Protein AF-A0A7Y1F484-F1 (afdb_monomer)

Secondary structure (DSSP, 8-state):
------PPPP-SHHHHTTS-HHHHHHHHHHHHHHHHHHHHSTTGGGSTTHHHHHHHHHHHHHHHHHHHHHHHHSS-HHHHHHHHHHHHHTT----GGGS--

Nearest PDB structures (foldseek):
  8ceh-assembly1_T  TM=5.117E-01  e=2.283E+00  Saccharomyces cerevisiae
  4v6x-assembly1_Ch  TM=6.343E-01  e=5.156E+00  Homo sapiens
  8euy-assembly1_h  TM=7.247E-01  e=6.508E+00  Sch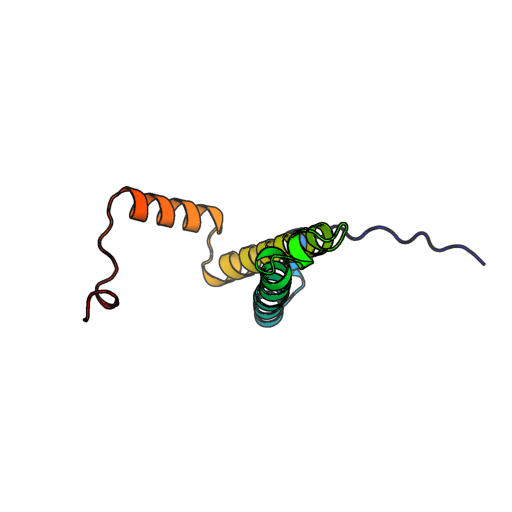izosaccharomyces pombe
  7b9f-assembly1_X  TM=5.006E-01  e=9.781E+00  Mycobacterium xenopi RIVM700367

pLDDT: mean 86.88, std 14.16, range [45.34, 98.5]

Solvent-accessible surface area (backbone atoms only — not comparable to full-atom values): 5842 Å² total; per-residue (Å²): 133,84,81,76,78,82,74,84,82,76,87,48,61,74,58,45,64,80,52,52,67,67,54,23,51,48,46,21,49,56,27,38,51,52,21,45,56,32,68,72,31,84,63,46,52,67,39,90,58,53,52,56,54,25,49,52,33,35,52,52,11,51,38,25,42,41,52,43,44,24,70,75,69,74,44,63,50,66,62,53,51,53,54,50,52,52,40,60,76,70,65,53,75,73,63,73,82,80,68,76,124

Structure (mmCIF, N/CA/C/O backbone):
data_AF-A0A7Y1F484-F1
#
_entry.id   AF-A0A7Y1F484-F1
#
loop_
_atom_site.group_PDB
_atom_site.id
_atom_site.type_symbol
_atom_site.label_atom_id
_atom_site.label_alt_id
_atom_site.label_comp_id
_atom_site.label_asym_id
_atom_site.label_entity_id
_atom_site.label_seq_id
_atom_site.pdbx_PDB_ins_code
_atom_site.Cartn_x
_atom_site.Cartn_y
_atom_site.Cartn_z
_atom_site.occupancy
_atom_site.B_iso_or_equiv
_atom_site.auth_seq_id
_atom_site.auth_comp_id
_atom_site.auth_asym_id
_atom_site.auth_atom_id
_atom_site.pdbx_PDB_model_num
ATOM 1 N N . MET A 1 1 ? -16.066 32.792 -21.396 1.00 47.41 1 MET A N 1
ATOM 2 C CA . MET A 1 1 ? -16.088 31.494 -20.689 1.00 47.41 1 MET A CA 1
ATOM 3 C C . MET A 1 1 ? -15.028 31.572 -19.604 1.00 47.41 1 MET A C 1
ATOM 5 O O . MET A 1 1 ? -13.860 31.709 -19.940 1.00 47.41 1 MET A O 1
ATOM 9 N N . SER A 1 2 ? -15.420 31.644 -18.332 1.00 53.00 2 SER A N 1
ATOM 10 C CA . SER A 1 2 ? -14.476 31.705 -17.210 1.00 53.00 2 SER A CA 1
ATOM 11 C C . SER A 1 2 ? -13.784 30.351 -17.073 1.00 53.00 2 SER A C 1
ATOM 13 O O . SER A 1 2 ? -14.455 29.354 -16.812 1.00 53.00 2 SER A O 1
ATOM 15 N N . GLN A 1 3 ? -12.469 30.306 -17.280 1.00 60.22 3 GLN A N 1
ATOM 16 C CA . GLN A 1 3 ? -11.662 29.125 -16.984 1.00 60.22 3 GLN A CA 1
ATOM 17 C C . GLN A 1 3 ? -11.758 28.856 -15.478 1.00 60.22 3 GLN A C 1
ATOM 19 O 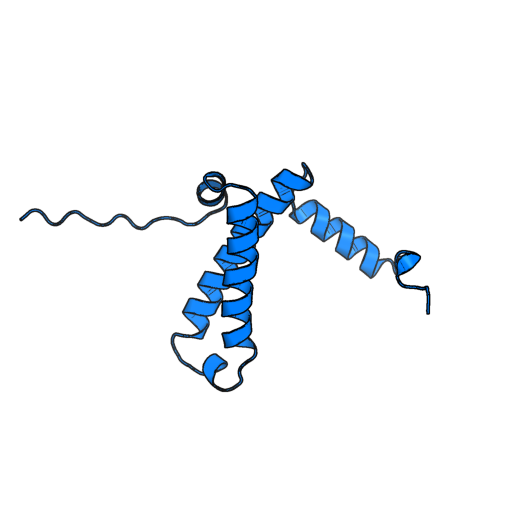O . GLN A 1 3 ? -11.249 29.633 -14.673 1.00 60.22 3 GLN A O 1
ATOM 24 N N . GLN A 1 4 ? -12.463 27.795 -15.088 1.00 67.81 4 GLN A N 1
ATOM 25 C CA . GLN A 1 4 ? -12.400 27.290 -13.720 1.00 67.81 4 GLN A CA 1
ATOM 26 C C . GLN A 1 4 ? -10.978 26.771 -13.498 1.00 67.81 4 GLN A C 1
ATOM 28 O O . GLN A 1 4 ? -10.540 25.861 -14.200 1.00 67.81 4 GLN A O 1
ATOM 33 N N . SER A 1 5 ? -10.235 27.370 -12.564 1.00 70.69 5 SER A N 1
ATOM 34 C CA . SER A 1 5 ? -8.930 26.838 -12.178 1.00 70.69 5 SER A CA 1
ATOM 35 C C . SER A 1 5 ? -9.149 25.477 -11.520 1.00 70.69 5 SER A C 1
ATOM 37 O O . SER A 1 5 ? -9.784 25.405 -10.465 1.00 70.69 5 SER A O 1
ATOM 39 N N . ILE A 1 6 ? -8.641 24.409 -12.129 1.00 79.75 6 ILE A N 1
ATOM 40 C CA . ILE A 1 6 ? -8.606 23.093 -11.492 1.00 79.75 6 ILE A CA 1
ATOM 41 C C . ILE A 1 6 ? -7.588 23.189 -10.356 1.00 79.75 6 ILE A C 1
ATOM 43 O O . ILE A 1 6 ? -6.398 23.377 -10.600 1.00 79.75 6 ILE A O 1
ATOM 47 N N . GLN A 1 7 ? -8.064 23.119 -9.116 1.00 81.06 7 GLN A N 1
ATOM 48 C CA . GLN A 1 7 ? -7.184 23.013 -7.958 1.00 81.06 7 GLN A CA 1
ATOM 49 C C . GLN A 1 7 ? -6.662 21.571 -7.876 1.00 81.06 7 GLN A C 1
ATOM 51 O O . GLN A 1 7 ? -7.468 20.640 -7.973 1.00 81.06 7 GLN A O 1
ATOM 56 N N . PRO A 1 8 ? -5.343 21.359 -7.729 1.00 83.25 8 PRO A N 1
ATOM 57 C CA . PRO A 1 8 ? -4.791 20.020 -7.596 1.00 83.25 8 PRO A CA 1
ATOM 58 C C . PRO A 1 8 ? -5.318 19.364 -6.317 1.00 83.25 8 PRO A C 1
ATOM 60 O O . PRO A 1 8 ? -5.379 19.991 -5.259 1.00 83.25 8 PRO A O 1
ATOM 63 N N . THR A 1 9 ? -5.704 18.093 -6.416 1.00 85.94 9 THR A N 1
ATOM 64 C CA . THR A 1 9 ? -6.109 17.306 -5.246 1.00 85.94 9 THR A CA 1
ATOM 65 C C . THR A 1 9 ? -4.863 16.737 -4.583 1.00 85.94 9 THR A C 1
ATOM 67 O O . THR A 1 9 ? -4.065 16.067 -5.234 1.00 85.94 9 THR A O 1
ATOM 70 N N . ILE A 1 10 ? -4.694 17.008 -3.290 1.00 91.94 10 ILE A N 1
ATOM 71 C CA . ILE A 1 10 ? -3.624 16.414 -2.489 1.00 91.94 10 ILE A CA 1
ATOM 72 C C . ILE A 1 10 ? -4.095 15.033 -2.037 1.00 91.94 10 ILE A C 1
ATOM 74 O O . ILE A 1 10 ? -5.150 14.910 -1.418 1.00 91.94 10 ILE A O 1
ATOM 78 N N . ILE A 1 11 ? -3.314 14.005 -2.363 1.00 91.56 11 ILE A N 1
ATOM 79 C CA . ILE A 1 11 ? -3.577 12.627 -1.952 1.00 91.56 11 ILE A CA 1
ATOM 80 C C . ILE A 1 11 ? -2.690 12.318 -0.746 1.00 91.56 11 ILE A C 1
ATOM 82 O O . ILE A 1 11 ? -1.484 12.116 -0.881 1.00 91.56 11 ILE A O 1
ATOM 86 N N . ASP A 1 12 ? -3.295 12.309 0.437 1.00 94.56 12 ASP A N 1
ATOM 87 C CA . ASP A 1 12 ? -2.665 11.978 1.714 1.00 94.56 12 ASP A CA 1
ATOM 88 C C . ASP A 1 12 ? -3.545 11.012 2.532 1.00 94.56 12 ASP A C 1
ATOM 90 O O . ASP A 1 12 ? -4.563 10.507 2.054 1.00 94.56 12 ASP A O 1
ATOM 94 N N . GLU A 1 13 ? -3.160 10.720 3.777 1.00 94.00 13 GLU A N 1
ATOM 95 C CA . GLU A 1 13 ? -3.956 9.847 4.651 1.00 94.00 13 GLU A CA 1
ATOM 96 C C . GLU A 1 13 ? -5.346 10.428 4.961 1.00 94.00 13 GLU A C 1
ATOM 98 O O . GLU A 1 13 ? -6.298 9.663 5.084 1.00 94.00 13 GLU A O 1
ATOM 103 N N . ALA A 1 14 ? -5.492 11.754 5.058 1.00 95.56 14 ALA A N 1
ATOM 104 C CA . ALA A 1 14 ? -6.777 12.394 5.338 1.00 95.56 14 ALA A CA 1
ATOM 105 C C . ALA A 1 14 ? -7.727 12.290 4.138 1.00 95.56 14 ALA A C 1
ATOM 107 O O . ALA A 1 14 ? -8.915 12.024 4.314 1.00 95.56 14 ALA A O 1
ATOM 108 N N . TYR A 1 15 ? -7.200 12.418 2.918 1.00 96.12 15 TYR A N 1
ATOM 109 C CA . TYR A 1 15 ? -7.934 12.120 1.693 1.00 96.12 15 TYR A CA 1
ATOM 110 C C . TYR A 1 15 ? -8.421 10.667 1.681 1.00 96.12 15 TYR A C 1
ATOM 112 O O . TYR A 1 15 ? -9.561 10.406 1.302 1.00 96.12 15 TYR A O 1
ATOM 120 N N . MET A 1 16 ? -7.599 9.717 2.133 1.00 97.44 16 MET A N 1
ATOM 121 C CA . MET A 1 16 ? -7.985 8.302 2.157 1.00 97.44 16 MET A CA 1
ATOM 122 C C . MET A 1 16 ? -9.096 7.982 3.167 1.00 97.44 16 MET A C 1
ATOM 124 O O . MET A 1 16 ? -9.846 7.027 2.966 1.00 97.44 16 MET A O 1
ATOM 128 N N . GLU A 1 17 ? -9.269 8.783 4.221 1.00 97.00 17 GLU A N 1
ATOM 129 C CA . GLU A 1 17 ? -10.307 8.538 5.232 1.00 97.00 17 GLU A CA 1
ATOM 130 C C . GLU A 1 17 ? -11.742 8.615 4.682 1.00 97.00 17 GLU A C 1
ATOM 132 O O . GLU A 1 17 ? -12.661 8.064 5.288 1.00 97.00 17 GLU A O 1
ATOM 137 N N . GLN A 1 18 ? -11.960 9.236 3.519 1.00 97.19 18 GLN A N 1
ATOM 138 C CA . GLN A 1 18 ? -13.291 9.299 2.904 1.00 97.19 18 GLN A CA 1
ATOM 139 C C . GLN A 1 18 ? -13.775 7.948 2.347 1.00 97.19 18 GLN A C 1
ATOM 141 O O . GLN A 1 18 ? -14.970 7.779 2.103 1.00 97.19 18 GLN A O 1
ATOM 146 N N . PHE A 1 19 ? -12.865 6.996 2.123 1.00 97.94 19 PHE A N 1
ATOM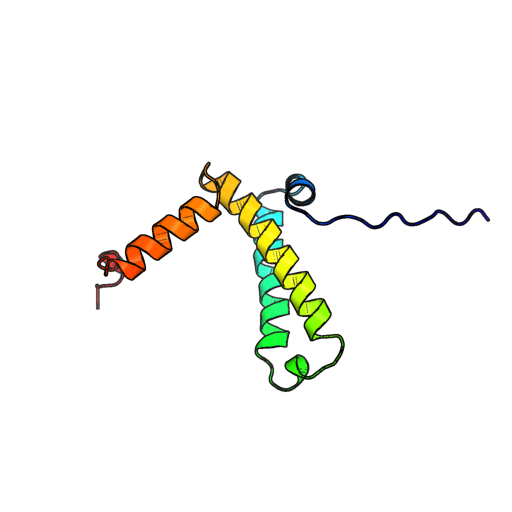 147 C CA . PHE A 1 19 ? -13.191 5.698 1.539 1.00 97.94 19 PHE A CA 1
ATOM 148 C C . PHE A 1 19 ? -13.563 4.673 2.613 1.00 97.94 19 PHE A C 1
ATOM 150 O O . PHE A 1 19 ? -13.072 4.696 3.745 1.00 97.94 19 PHE A O 1
ATOM 157 N N . SER A 1 20 ? -14.436 3.741 2.247 1.00 98.44 20 SER A N 1
ATOM 158 C CA . SER A 1 20 ? -14.797 2.572 3.060 1.00 98.44 20 SER A CA 1
ATOM 159 C C . SER A 1 20 ? -13.663 1.539 3.117 1.00 98.44 20 SER A C 1
ATOM 161 O O . SER A 1 20 ? -12.708 1.597 2.345 1.00 98.44 20 SER A O 1
ATOM 163 N N . ASN A 1 21 ? -13.735 0.587 4.053 1.00 98.44 21 ASN A N 1
ATOM 164 C CA . ASN A 1 21 ? -12.664 -0.400 4.238 1.00 98.44 21 ASN A CA 1
ATOM 165 C C . ASN A 1 21 ? -12.475 -1.309 3.014 1.00 98.44 21 ASN A C 1
ATOM 167 O O . ASN A 1 21 ? -11.343 -1.640 2.678 1.00 98.44 21 ASN A O 1
ATOM 171 N N . ASP A 1 22 ? -13.559 -1.692 2.344 1.00 98.44 22 ASP A N 1
ATOM 172 C CA . ASP A 1 22 ? -13.543 -2.463 1.100 1.00 98.44 22 ASP A CA 1
ATOM 173 C C . ASP A 1 22 ? -12.958 -1.653 -0.061 1.00 98.44 22 ASP A C 1
ATOM 175 O O . ASP A 1 22 ? -12.115 -2.168 -0.792 1.00 98.44 22 ASP A O 1
ATOM 179 N N . GLN A 1 23 ? -13.306 -0.368 -0.177 1.00 98.44 23 GLN A N 1
ATOM 180 C CA . GLN A 1 23 ? -12.692 0.525 -1.165 1.00 98.44 23 GLN A CA 1
ATOM 181 C C . GLN A 1 23 ? -11.193 0.713 -0.917 1.00 98.44 23 GLN A C 1
ATOM 183 O O . GLN A 1 23 ? -10.415 0.679 -1.866 1.00 98.44 23 GLN A O 1
ATOM 188 N N . LEU A 1 24 ? -10.772 0.874 0.342 1.00 98.50 24 LEU A N 1
ATOM 189 C CA . LEU A 1 24 ? -9.356 0.970 0.705 1.00 98.50 24 LEU A CA 1
ATOM 190 C C . LEU A 1 24 ? -8.606 -0.334 0.415 1.00 98.50 24 LEU A C 1
ATOM 192 O O . LEU A 1 24 ? -7.491 -0.286 -0.095 1.00 98.50 24 LEU A O 1
ATOM 196 N N . ALA A 1 25 ? -9.212 -1.487 0.710 1.00 98.44 25 ALA A N 1
ATOM 197 C CA . ALA A 1 25 ? -8.622 -2.793 0.430 1.00 98.44 25 ALA A CA 1
ATOM 198 C C . ALA A 1 25 ? -8.461 -3.026 -1.077 1.00 98.44 25 ALA A C 1
ATOM 200 O O . ALA A 1 25 ? -7.385 -3.417 -1.526 1.00 98.44 25 ALA A O 1
ATOM 201 N N . PHE A 1 26 ? -9.506 -2.735 -1.855 1.00 98.31 26 PHE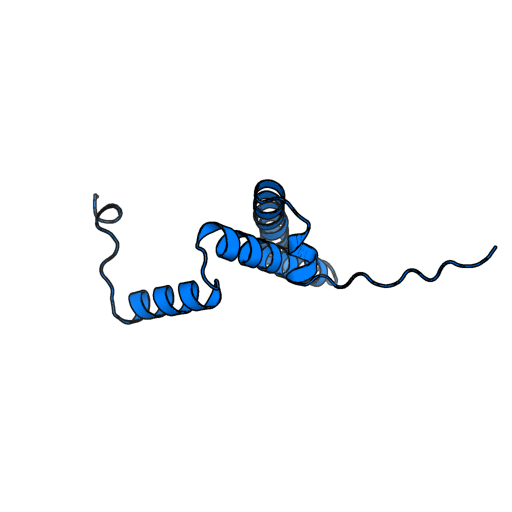 A N 1
ATOM 202 C CA . PHE A 1 26 ? -9.463 -2.822 -3.310 1.00 98.31 26 PHE A CA 1
ATOM 203 C C . PHE A 1 26 ? -8.415 -1.870 -3.891 1.00 98.31 26 PHE A C 1
ATOM 205 O O . PHE A 1 26 ? -7.576 -2.299 -4.672 1.00 98.31 26 PHE A O 1
ATOM 212 N N . MET A 1 27 ? -8.405 -0.607 -3.454 1.00 98.19 27 MET A N 1
ATOM 213 C CA . MET A 1 27 ? -7.448 0.401 -3.914 1.00 98.19 27 MET A CA 1
ATOM 214 C C . MET A 1 27 ? -6.003 0.019 -3.586 1.00 98.19 27 MET A C 1
ATOM 216 O O . MET A 1 27 ? -5.124 0.194 -4.423 1.00 98.19 27 MET A O 1
ATOM 220 N N . ALA A 1 28 ? -5.747 -0.501 -2.385 1.00 98.31 28 ALA A N 1
ATOM 221 C CA . ALA A 1 28 ? -4.427 -0.980 -2.000 1.00 98.31 28 ALA A CA 1
ATOM 222 C C . ALA A 1 28 ? -3.950 -2.121 -2.908 1.00 98.31 28 ALA A C 1
ATOM 224 O O . ALA A 1 28 ? -2.828 -2.073 -3.404 1.00 98.31 28 ALA A O 1
ATOM 225 N N . TRP A 1 29 ? -4.805 -3.119 -3.141 1.00 98.31 29 TRP A N 1
ATOM 226 C CA . TRP A 1 29 ? -4.479 -4.277 -3.969 1.00 98.31 29 TRP A CA 1
ATOM 227 C C . TRP A 1 29 ? -4.288 -3.899 -5.443 1.00 98.31 29 TRP A C 1
ATOM 229 O O . TRP A 1 29 ? -3.198 -4.092 -5.975 1.00 98.31 29 TRP A O 1
ATOM 239 N N . ASP A 1 30 ? -5.297 -3.296 -6.070 1.00 98.38 30 ASP A N 1
ATOM 240 C CA . ASP A 1 30 ? -5.323 -2.972 -7.502 1.00 98.38 30 ASP A CA 1
ATOM 241 C C . ASP A 1 30 ? -4.140 -2.085 -7.915 1.00 98.38 30 ASP A C 1
ATOM 243 O O . ASP A 1 30 ? -3.402 -2.385 -8.854 1.00 98.38 30 ASP A O 1
ATOM 247 N N . LYS A 1 31 ? -3.877 -1.032 -7.136 1.00 98.12 31 LYS A N 1
ATOM 248 C CA . LYS A 1 31 ? -2.784 -0.102 -7.430 1.00 98.12 31 LYS A CA 1
ATOM 249 C C . LYS A 1 31 ? -1.415 -0.733 -7.204 1.00 98.12 31 LYS A C 1
ATOM 251 O O . LYS A 1 31 ? -0.495 -0.484 -7.979 1.00 98.12 31 LYS A O 1
ATOM 256 N N . SER A 1 32 ? -1.276 -1.590 -6.188 1.00 97.94 32 SER A N 1
ATOM 257 C CA . SER A 1 32 ? -0.039 -2.353 -5.998 1.00 97.94 32 SER A CA 1
ATOM 258 C C . SER A 1 32 ? 0.218 -3.339 -7.138 1.00 97.94 32 SER A C 1
ATOM 260 O O . SER A 1 32 ? 1.361 -3.457 -7.571 1.00 97.94 32 SER A O 1
ATOM 262 N N . GLU A 1 33 ? -0.825 -3.984 -7.669 1.00 97.56 33 GLU A N 1
ATOM 263 C CA . GLU A 1 33 ? -0.713 -4.920 -8.793 1.00 97.56 33 GLU A CA 1
ATOM 264 C C . GLU A 1 33 ? -0.256 -4.194 -10.060 1.00 97.56 33 GLU A C 1
ATOM 266 O O . GLU A 1 33 ? 0.666 -4.654 -10.735 1.00 97.56 33 GLU A O 1
ATOM 271 N N . PHE A 1 34 ? -0.824 -3.016 -10.342 1.00 95.81 34 PHE A N 1
ATOM 272 C CA . PHE A 1 34 ? -0.359 -2.171 -11.440 1.00 95.81 34 PHE A CA 1
ATOM 273 C C . PHE A 1 34 ? 1.120 -1.801 -11.277 1.00 95.81 34 PHE A C 1
ATOM 275 O O . PHE A 1 34 ? 1.919 -2.044 -12.184 1.00 95.81 34 PHE A O 1
ATOM 282 N N . SER A 1 35 ? 1.518 -1.276 -10.115 1.00 96.38 35 SER A N 1
ATOM 283 C CA . SER A 1 35 ? 2.912 -0.895 -9.873 1.00 96.38 35 SER A CA 1
ATOM 284 C C . SER A 1 35 ? 3.869 -2.077 -10.020 1.00 96.38 35 SER A C 1
ATOM 286 O O . SER A 1 35 ? 4.943 -1.933 -10.604 1.00 96.38 35 SER A O 1
ATOM 288 N N . LEU A 1 36 ? 3.487 -3.254 -9.516 1.00 95.62 36 LEU A N 1
ATOM 289 C CA . LEU A 1 36 ? 4.275 -4.475 -9.662 1.00 95.62 36 LEU A CA 1
ATOM 290 C C . LEU A 1 36 ? 4.393 -4.896 -11.125 1.00 95.62 36 LEU A C 1
ATOM 292 O O . LEU A 1 36 ? 5.487 -5.264 -11.540 1.00 95.62 36 LEU A O 1
ATOM 296 N N . SER A 1 37 ? 3.320 -4.793 -11.914 1.00 94.81 37 SER A N 1
ATOM 297 C CA . SER A 1 37 ? 3.358 -5.129 -13.342 1.00 94.81 37 SER A CA 1
ATOM 298 C C . SER A 1 37 ? 4.390 -4.293 -14.106 1.00 94.81 37 SER A C 1
ATOM 300 O O . SER A 1 37 ? 5.114 -4.833 -14.934 1.00 94.81 37 SER A O 1
ATOM 302 N N . VAL A 1 38 ? 4.542 -3.012 -13.753 1.00 94.31 38 VAL A N 1
ATOM 303 C CA . VAL A 1 38 ? 5.532 -2.118 -14.371 1.00 94.31 38 VAL A CA 1
ATOM 304 C C . VAL A 1 38 ? 6.946 -2.401 -13.866 1.00 94.31 38 VAL A C 1
ATOM 306 O O . VAL A 1 38 ? 7.884 -2.475 -14.656 1.00 94.31 38 VAL A O 1
ATOM 309 N N . TYR A 1 39 ? 7.137 -2.551 -12.551 1.00 93.44 39 TYR A N 1
ATOM 310 C CA . TYR A 1 39 ? 8.483 -2.719 -11.987 1.00 93.44 39 TYR A CA 1
ATOM 311 C C . TYR A 1 39 ? 9.071 -4.119 -12.184 1.00 93.44 39 TYR A C 1
ATOM 313 O O . TYR A 1 39 ? 10.294 -4.264 -12.153 1.00 93.44 39 TYR A O 1
ATOM 321 N N . LEU A 1 40 ? 8.232 -5.144 -12.349 1.00 93.88 40 LEU A N 1
ATOM 322 C CA . LEU A 1 40 ? 8.679 -6.520 -12.575 1.00 93.88 40 LEU A CA 1
ATOM 323 C C . LEU A 1 40 ? 8.853 -6.856 -14.057 1.00 93.88 40 LEU A C 1
ATOM 325 O O . LEU A 1 40 ? 9.530 -7.837 -14.367 1.00 93.88 40 LEU A O 1
ATOM 329 N N . ASP A 1 41 ? 8.286 -6.060 -14.963 1.00 94.19 41 ASP A N 1
ATOM 330 C CA . ASP A 1 41 ? 8.496 -6.219 -16.397 1.00 94.19 41 ASP A CA 1
ATOM 331 C C . ASP A 1 41 ? 9.806 -5.511 -16.835 1.00 94.19 41 ASP A C 1
ATOM 333 O O . ASP A 1 41 ? 9.967 -4.297 -16.651 1.00 94.19 41 ASP A O 1
ATOM 337 N N . PRO A 1 42 ? 10.789 -6.241 -17.40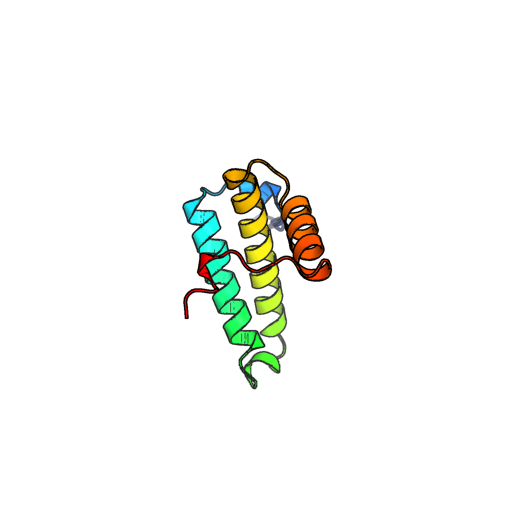5 1.00 89.62 42 PRO A N 1
ATOM 338 C CA . PRO A 1 42 ? 12.081 -5.676 -17.808 1.00 89.62 42 PRO A CA 1
ATOM 339 C C . PRO A 1 42 ? 12.021 -4.618 -18.916 1.00 89.62 42 PRO A C 1
ATOM 341 O O . PRO A 1 42 ? 13.005 -3.901 -19.113 1.00 89.62 42 PRO A O 1
ATOM 344 N N . GLU A 1 43 ? 10.932 -4.555 -19.674 1.00 88.56 43 GLU A N 1
ATOM 345 C CA . GLU A 1 43 ? 10.736 -3.602 -20.761 1.00 88.56 43 GLU A CA 1
ATOM 346 C C . GLU A 1 43 ? 9.929 -2.390 -20.280 1.00 88.56 43 GLU A C 1
ATOM 348 O O . GLU A 1 43 ? 10.369 -1.257 -20.484 1.00 88.56 43 GLU A O 1
ATOM 353 N N . GLU A 1 44 ? 8.835 -2.601 -19.541 1.00 84.00 44 GLU A N 1
ATOM 354 C CA . GLU A 1 44 ? 8.045 -1.504 -18.947 1.00 84.00 44 GLU A CA 1
ATOM 355 C C . GLU A 1 44 ? 8.845 -0.713 -17.901 1.00 84.00 44 GLU A C 1
ATOM 357 O O . GLU A 1 44 ? 8.757 0.513 -17.826 1.00 84.00 44 GLU A O 1
ATOM 362 N N . SER A 1 45 ? 9.718 -1.375 -17.138 1.00 82.62 45 SER A N 1
ATOM 363 C CA . SER A 1 45 ? 10.591 -0.707 -16.160 1.00 82.62 45 SER A CA 1
ATOM 364 C C . SER A 1 45 ? 11.600 0.268 -16.785 1.00 82.62 45 SER A C 1
ATOM 366 O O . SER A 1 45 ? 12.140 1.127 -16.083 1.00 82.62 45 SER A O 1
ATOM 368 N N . LYS A 1 46 ? 11.856 0.167 -18.097 1.00 86.25 46 LYS A N 1
ATOM 369 C CA . LYS A 1 46 ? 12.727 1.085 -18.851 1.00 86.25 46 LYS A CA 1
ATOM 370 C C . LYS A 1 46 ? 11.948 2.197 -19.558 1.00 86.25 46 LYS A C 1
ATOM 372 O O . LYS A 1 46 ? 12.574 3.130 -20.060 1.00 86.25 46 LYS A O 1
ATOM 377 N N . CYS A 1 47 ? 10.618 2.108 -19.619 1.00 84.94 47 CYS A N 1
ATOM 378 C CA . CYS A 1 47 ? 9.770 3.130 -20.221 1.00 84.94 47 CYS A CA 1
ATOM 379 C C . CYS A 1 47 ? 9.814 4.426 -19.392 1.00 84.94 47 CYS A C 1
ATOM 381 O O . CYS A 1 47 ? 9.501 4.459 -18.196 1.00 84.94 47 CYS A O 1
ATOM 383 N N . GLU A 1 48 ? 10.188 5.522 -20.051 1.00 75.25 48 GLU A N 1
ATOM 384 C CA . GLU A 1 48 ? 10.193 6.861 -19.467 1.00 75.25 48 GLU A CA 1
ATOM 385 C C . GLU A 1 48 ? 8.741 7.349 -19.314 1.00 75.25 48 GLU A C 1
ATOM 387 O O . GLU A 1 48 ? 8.022 7.510 -20.296 1.00 75.25 48 GLU A O 1
ATOM 392 N N . GLY A 1 49 ? 8.285 7.524 -18.071 1.00 80.38 49 GLY A N 1
ATOM 393 C CA . GLY A 1 49 ? 6.894 7.861 -17.733 1.0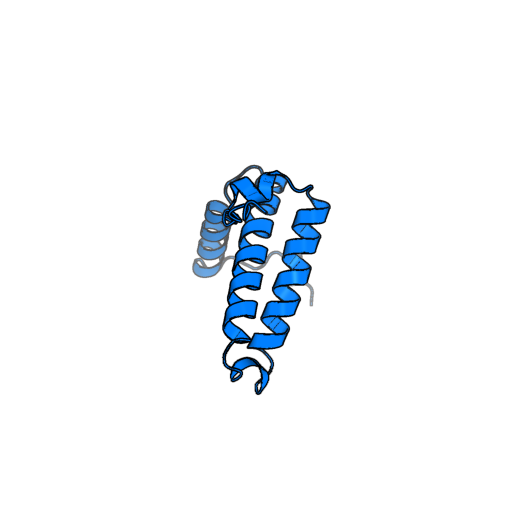0 80.38 49 GLY A CA 1
ATOM 394 C C . GLY A 1 49 ? 6.152 6.722 -17.031 1.00 80.38 49 GLY A C 1
ATOM 395 O O . GLY A 1 49 ? 5.578 6.949 -15.968 1.00 80.38 49 GLY A O 1
ATOM 396 N N . CYS A 1 50 ? 6.281 5.486 -17.525 1.00 83.50 50 CYS A N 1
ATOM 397 C CA . CYS A 1 50 ? 5.624 4.312 -16.937 1.00 83.50 50 CYS A CA 1
ATOM 398 C C . CYS A 1 50 ? 6.031 4.095 -15.465 1.00 83.50 50 CYS A C 1
ATOM 400 O O . CYS A 1 50 ? 5.197 3.828 -14.602 1.00 83.50 50 CYS A O 1
ATOM 402 N N . THR A 1 51 ? 7.312 4.299 -15.140 1.00 89.94 51 THR A N 1
ATOM 403 C CA . THR A 1 51 ? 7.820 4.205 -13.758 1.00 89.94 51 THR A CA 1
ATOM 404 C C . THR A 1 51 ? 7.332 5.330 -12.841 1.00 89.94 51 THR A C 1
ATOM 406 O O . THR A 1 51 ? 7.260 5.134 -11.628 1.00 89.94 51 THR A O 1
ATOM 409 N N . GLY A 1 52 ? 6.990 6.496 -13.396 1.00 91.75 52 GLY A N 1
ATOM 410 C CA . GLY A 1 52 ? 6.411 7.612 -12.649 1.00 91.75 52 GLY A CA 1
ATOM 411 C C . GLY A 1 52 ? 4.970 7.319 -12.246 1.00 91.75 52 GLY A C 1
ATOM 412 O O . GLY A 1 52 ? 4.621 7.459 -11.072 1.00 91.75 52 GLY A O 1
ATOM 413 N N . ASP A 1 53 ? 4.174 6.824 -13.194 1.00 92.94 53 ASP A N 1
ATOM 414 C CA . ASP A 1 53 ? 2.802 6.387 -12.938 1.00 92.94 53 ASP A CA 1
ATOM 415 C C . ASP A 1 53 ? 2.789 5.215 -11.947 1.00 92.94 53 ASP A C 1
ATOM 417 O O . ASP A 1 53 ? 2.073 5.251 -10.947 1.00 92.94 53 ASP A O 1
ATOM 421 N N . ALA A 1 54 ? 3.668 4.226 -12.132 1.00 95.00 54 ALA A N 1
ATOM 422 C CA . ALA A 1 54 ? 3.813 3.108 -11.202 1.00 95.00 54 ALA A CA 1
ATOM 423 C C . ALA A 1 54 ? 4.203 3.554 -9.786 1.00 95.00 54 ALA A C 1
ATOM 425 O O . ALA A 1 54 ? 3.685 3.008 -8.809 1.00 95.00 54 ALA A O 1
ATOM 426 N N . LEU A 1 55 ? 5.083 4.551 -9.644 1.00 95.25 55 LEU A N 1
ATOM 427 C CA . LEU A 1 55 ? 5.445 5.106 -8.340 1.00 95.25 55 LEU A CA 1
ATOM 428 C C . LEU A 1 55 ? 4.253 5.803 -7.679 1.00 95.25 55 LEU A C 1
ATOM 430 O O . LEU A 1 55 ? 4.011 5.616 -6.485 1.00 95.25 55 LEU A O 1
ATOM 434 N N . PHE A 1 56 ? 3.515 6.608 -8.440 1.00 95.00 56 PHE A N 1
ATOM 435 C CA . PHE A 1 56 ? 2.335 7.306 -7.943 1.00 95.00 56 PHE A CA 1
ATOM 436 C C . PHE A 1 56 ? 1.259 6.324 -7.462 1.00 95.00 56 PHE A C 1
ATOM 438 O O . PHE A 1 56 ? 0.715 6.475 -6.362 1.00 95.00 56 PHE A O 1
ATOM 445 N N . GLU A 1 57 ? 1.003 5.280 -8.247 1.00 96.81 57 GLU A N 1
ATOM 446 C CA . GLU A 1 57 ? 0.062 4.222 -7.893 1.00 96.81 57 GLU A CA 1
ATOM 447 C C . GLU A 1 57 ? 0.514 3.461 -6.640 1.00 96.81 57 GLU A C 1
ATOM 449 O O . GLU A 1 57 ? -0.282 3.243 -5.724 1.00 96.81 57 GLU A O 1
ATOM 454 N N . LEU A 1 58 ? 1.817 3.193 -6.503 1.00 97.56 58 LEU A N 1
ATOM 455 C CA . LE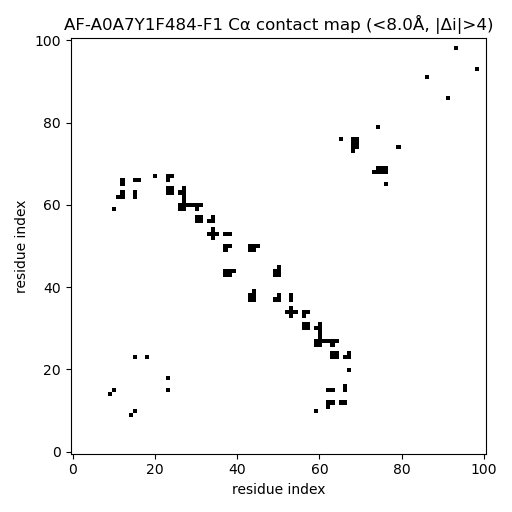U A 1 58 ? 2.375 2.533 -5.324 1.00 97.56 58 LEU A CA 1
ATOM 456 C C . LEU A 1 58 ? 2.213 3.390 -4.063 1.00 97.56 58 LEU A C 1
ATOM 458 O O . LEU A 1 58 ? 1.821 2.885 -3.011 1.00 97.56 58 LEU A O 1
ATOM 462 N N . ILE A 1 59 ? 2.493 4.693 -4.151 1.00 97.12 59 ILE A N 1
ATOM 463 C CA . ILE A 1 59 ? 2.292 5.626 -3.033 1.00 97.12 59 ILE A CA 1
ATOM 464 C C . ILE A 1 59 ? 0.820 5.624 -2.614 1.00 97.12 59 ILE A C 1
ATOM 466 O O . ILE A 1 59 ? 0.511 5.528 -1.425 1.00 97.12 59 ILE A O 1
ATOM 470 N N . THR A 1 60 ? -0.087 5.667 -3.587 1.00 97.31 60 THR A N 1
ATOM 471 C CA . THR A 1 60 ? -1.532 5.643 -3.348 1.00 97.31 60 THR A CA 1
ATOM 472 C C . THR A 1 60 ? -1.967 4.337 -2.673 1.00 97.31 60 THR A C 1
ATOM 474 O O . THR A 1 60 ? -2.696 4.375 -1.679 1.00 97.31 60 THR A O 1
ATOM 477 N N . ALA A 1 61 ? -1.450 3.192 -3.130 1.00 98.06 61 ALA A N 1
ATOM 478 C CA . ALA A 1 61 ? -1.679 1.885 -2.517 1.00 98.06 61 ALA A CA 1
ATOM 479 C C . ALA A 1 61 ? -1.217 1.840 -1.050 1.00 98.06 61 ALA A C 1
ATOM 481 O O . ALA A 1 61 ? -1.922 1.332 -0.171 1.00 98.06 61 ALA A O 1
ATOM 482 N N . VAL A 1 62 ? -0.040 2.406 -0.765 1.00 97.25 62 VAL A N 1
ATOM 483 C CA . VAL A 1 62 ? 0.532 2.472 0.588 1.00 97.25 62 VAL A CA 1
ATOM 484 C C . VAL A 1 62 ? -0.307 3.365 1.503 1.00 97.25 62 VAL A C 1
ATOM 486 O O . VAL A 1 62 ? -0.550 2.991 2.652 1.00 97.25 62 VAL A O 1
ATOM 489 N N . LEU A 1 63 ? -0.782 4.518 1.023 1.00 97.62 63 LEU A N 1
ATOM 490 C CA . LEU A 1 63 ? -1.659 5.401 1.799 1.00 97.62 63 LEU A CA 1
ATOM 491 C C . LEU A 1 63 ? -2.987 4.715 2.142 1.00 97.62 63 LEU A C 1
ATOM 493 O O . LEU A 1 63 ? -3.392 4.723 3.306 1.00 97.62 63 LEU A O 1
ATOM 497 N N . ALA A 1 64 ? -3.621 4.060 1.164 1.00 98.12 64 ALA A N 1
ATOM 498 C CA . ALA A 1 64 ? -4.846 3.295 1.389 1.00 98.12 64 ALA A CA 1
ATOM 499 C C . ALA A 1 64 ? -4.627 2.165 2.415 1.00 98.12 64 ALA A C 1
ATOM 501 O O . ALA A 1 64 ? -5.401 2.013 3.365 1.00 98.12 64 ALA A O 1
ATOM 502 N N . SER A 1 65 ? -3.514 1.435 2.282 1.00 97.50 65 SER A N 1
ATOM 503 C CA . SER A 1 65 ? -3.124 0.361 3.202 1.00 97.50 65 SER A CA 1
ATOM 504 C C . SER A 1 65 ? -2.921 0.862 4.628 1.00 97.50 65 SER A C 1
ATOM 506 O O . SER A 1 65 ? -3.400 0.236 5.569 1.00 97.50 65 SER A O 1
ATOM 508 N N . LYS A 1 66 ? -2.239 1.998 4.821 1.00 96.56 66 LYS A N 1
ATOM 509 C CA . LYS A 1 66 ? -2.014 2.575 6.154 1.00 96.56 66 LYS A CA 1
ATOM 510 C C . LYS A 1 66 ? -3.323 2.900 6.864 1.00 96.56 66 LYS A C 1
ATOM 512 O O . LYS A 1 66 ? -3.493 2.515 8.021 1.00 96.56 66 LYS A O 1
ATOM 517 N N . VAL A 1 67 ? -4.247 3.574 6.179 1.00 97.56 67 VAL A N 1
ATOM 518 C CA . VAL A 1 67 ? -5.553 3.916 6.759 1.00 97.56 67 VAL A CA 1
ATOM 519 C C . VAL A 1 67 ? -6.334 2.650 7.098 1.00 97.56 67 VAL A C 1
ATOM 521 O O . VAL A 1 67 ? -6.846 2.529 8.212 1.00 97.56 67 VAL A O 1
ATOM 524 N N . LEU A 1 68 ? -6.357 1.665 6.197 1.00 97.81 68 LEU A N 1
ATOM 525 C CA . LEU A 1 68 ? -7.022 0.389 6.450 1.00 97.81 68 LEU A CA 1
ATOM 526 C C . LEU A 1 68 ? -6.420 -0.352 7.654 1.00 97.81 68 LEU A C 1
ATOM 528 O O . LEU A 1 68 ? -7.155 -0.765 8.549 1.00 97.81 68 LEU A O 1
ATOM 532 N N . ILE A 1 69 ? -5.093 -0.483 7.717 1.00 96.06 69 ILE A N 1
ATOM 533 C CA . ILE A 1 69 ? -4.389 -1.141 8.827 1.00 96.06 69 ILE A CA 1
ATOM 534 C C . ILE A 1 69 ? -4.691 -0.428 10.143 1.00 96.06 69 ILE A C 1
ATOM 536 O O . ILE A 1 69 ? -5.014 -1.090 11.127 1.00 96.06 69 ILE A O 1
ATOM 540 N N . ARG A 1 70 ? -4.651 0.910 10.162 1.00 96.12 70 ARG A N 1
ATOM 541 C CA . ARG A 1 70 ? -4.985 1.699 11.353 1.00 96.12 70 ARG A CA 1
ATOM 542 C C . ARG A 1 70 ? -6.406 1.413 11.834 1.00 96.12 70 ARG A C 1
ATOM 544 O O . ARG A 1 70 ? -6.612 1.207 13.028 1.00 96.12 70 ARG A O 1
ATOM 551 N N . ARG A 1 71 ? -7.378 1.354 10.916 1.00 96.44 71 ARG A N 1
ATOM 552 C CA . ARG A 1 71 ? -8.783 1.049 11.236 1.00 96.44 71 ARG A CA 1
ATOM 553 C C . ARG A 1 71 ? -8.974 -0.370 11.767 1.00 96.44 71 ARG A C 1
ATOM 555 O O . ARG A 1 71 ? -9.748 -0.561 12.697 1.00 96.44 71 ARG A O 1
ATOM 562 N N . LEU A 1 72 ? -8.285 -1.352 11.187 1.00 95.81 72 LEU A N 1
ATOM 563 C CA . LEU A 1 72 ? -8.420 -2.759 11.573 1.00 95.81 72 LEU A CA 1
ATOM 564 C C . LEU A 1 72 ? -7.684 -3.092 12.876 1.00 95.81 72 LEU A C 1
ATOM 566 O O . LEU A 1 72 ? -8.192 -3.860 13.687 1.00 95.81 72 LEU A O 1
ATOM 570 N N . ALA A 1 73 ? -6.492 -2.532 13.077 1.00 93.25 73 ALA A N 1
ATOM 571 C CA . ALA A 1 73 ? -5.641 -2.843 14.222 1.00 93.25 73 ALA A CA 1
ATOM 572 C C . ALA A 1 73 ? -5.859 -1.904 15.419 1.00 93.25 73 ALA A C 1
ATOM 574 O O . ALA A 1 73 ? -5.451 -2.230 16.531 1.00 93.25 73 ALA A O 1
ATOM 575 N N . GLY A 1 74 ? -6.458 -0.728 15.202 1.00 93.19 74 GLY A N 1
ATOM 576 C CA . GLY A 1 74 ? -6.636 0.296 16.236 1.00 93.19 74 GLY A CA 1
ATOM 577 C C . GLY A 1 74 ? -5.330 0.954 16.699 1.00 93.19 74 GLY A C 1
ATOM 578 O O . GLY A 1 74 ? -5.324 1.654 17.708 1.00 93.19 74 GLY A O 1
ATOM 579 N N . VAL A 1 75 ? -4.223 0.730 15.984 1.00 90.62 75 VAL A N 1
ATOM 580 C CA . VAL A 1 75 ? -2.892 1.276 16.284 1.00 90.62 75 VAL A CA 1
ATOM 581 C C . VAL A 1 75 ? -2.238 1.809 15.017 1.00 90.62 75 VAL A C 1
ATOM 583 O O . VAL A 1 75 ? -2.640 1.481 13.900 1.00 90.62 75 VAL A O 1
ATOM 586 N N . ASP A 1 76 ? -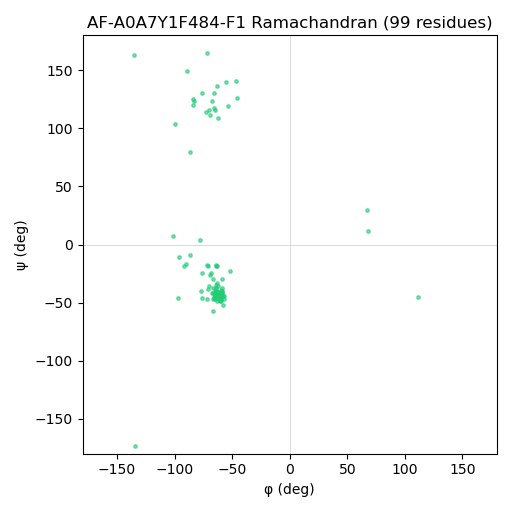1.211 2.633 15.190 1.00 89.69 76 ASP A N 1
ATOM 587 C CA . ASP A 1 76 ? -0.474 3.195 14.068 1.00 89.69 76 ASP A CA 1
ATOM 588 C C . ASP A 1 76 ? 0.289 2.101 13.274 1.00 89.69 76 ASP A C 1
ATOM 590 O O . ASP A 1 76 ? 1.018 1.307 13.880 1.00 89.69 76 ASP A O 1
ATOM 594 N N . PRO A 1 77 ? 0.173 2.037 11.932 1.00 90.38 77 PRO A N 1
ATOM 595 C CA . PRO A 1 77 ? 0.827 1.009 11.119 1.00 90.38 77 PRO A CA 1
ATOM 596 C C . PRO A 1 77 ? 2.356 0.968 11.250 1.00 90.38 77 PRO A C 1
ATOM 598 O O . PRO A 1 77 ? 2.951 -0.105 11.116 1.00 90.38 77 PRO A O 1
ATOM 601 N N . GLN A 1 78 ? 3.011 2.102 11.527 1.00 89.69 78 GLN A N 1
ATOM 602 C CA . GLN A 1 78 ? 4.462 2.143 11.706 1.00 89.69 78 GLN A CA 1
ATOM 603 C C . GLN A 1 78 ? 4.873 1.377 12.970 1.00 89.69 78 GLN A C 1
ATOM 605 O O . GLN A 1 78 ? 5.841 0.617 12.935 1.00 89.69 78 GLN A O 1
ATOM 610 N N . SER A 1 79 ? 4.083 1.464 14.045 1.00 90.12 79 SER A N 1
ATOM 611 C CA . SER A 1 79 ? 4.327 0.693 15.274 1.00 90.12 79 SER A CA 1
ATOM 612 C C . SER A 1 79 ? 4.250 -0.828 15.053 1.00 90.12 79 SER A C 1
ATOM 614 O O . SER A 1 79 ? 5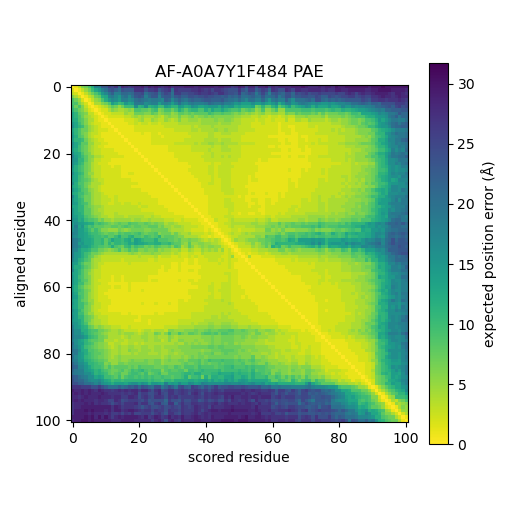.044 -1.595 15.613 1.00 90.12 79 SER A O 1
ATOM 616 N N . ILE A 1 80 ? 3.343 -1.278 14.175 1.00 88.25 80 ILE A N 1
ATOM 617 C CA . ILE A 1 80 ? 3.226 -2.687 13.771 1.00 88.25 80 ILE A CA 1
ATOM 618 C C . ILE A 1 80 ? 4.476 -3.106 12.997 1.00 88.25 80 ILE A C 1
ATOM 620 O O . ILE A 1 80 ? 5.056 -4.157 13.281 1.00 88.25 80 ILE A O 1
ATOM 624 N N . ARG A 1 81 ? 4.919 -2.273 12.047 1.00 87.69 81 ARG A N 1
ATOM 625 C CA . ARG A 1 81 ? 6.115 -2.527 11.237 1.00 87.69 81 ARG A CA 1
ATOM 626 C C . ARG A 1 81 ? 7.368 -2.651 12.102 1.00 87.69 81 ARG A C 1
ATOM 628 O O . ARG A 1 81 ? 8.128 -3.601 11.935 1.00 87.69 81 ARG A O 1
ATOM 635 N N . GLU A 1 82 ? 7.571 -1.733 13.039 1.00 89.38 82 GLU A N 1
ATOM 636 C CA . GLU A 1 82 ? 8.712 -1.751 13.962 1.00 89.38 82 GLU A CA 1
ATOM 637 C C . GLU A 1 82 ? 8.704 -3.000 14.846 1.00 89.38 82 GLU A C 1
ATOM 639 O O . GLU A 1 82 ? 9.726 -3.675 14.990 1.00 89.38 82 GLU A O 1
ATOM 644 N N . SER A 1 83 ? 7.530 -3.369 15.361 1.00 86.62 83 SER A N 1
ATOM 645 C CA . SER A 1 83 ? 7.354 -4.592 16.145 1.00 86.62 83 SER A CA 1
ATOM 646 C C . SER A 1 83 ? 7.658 -5.852 15.327 1.00 86.62 83 SER A C 1
ATOM 648 O O . SER A 1 83 ? 8.292 -6.779 15.833 1.00 86.62 83 SER A O 1
ATOM 650 N N . ALA A 1 84 ? 7.231 -5.898 14.062 1.00 85.12 84 ALA A N 1
ATOM 651 C CA . ALA A 1 84 ? 7.500 -7.017 13.162 1.00 85.12 84 ALA A CA 1
ATOM 652 C C . ALA A 1 84 ? 8.995 -7.134 12.824 1.00 85.12 84 ALA A C 1
ATOM 654 O O . ALA A 1 84 ? 9.567 -8.215 12.949 1.00 85.12 84 ALA A O 1
ATOM 655 N N . ILE A 1 85 ? 9.649 -6.022 12.473 1.00 87.38 85 ILE A N 1
ATOM 656 C CA . ILE A 1 85 ? 11.091 -5.987 12.179 1.00 87.38 85 ILE A CA 1
ATOM 657 C C . ILE A 1 85 ? 11.901 -6.421 13.403 1.00 87.38 85 ILE A C 1
ATOM 659 O O . ILE A 1 85 ? 12.802 -7.246 13.279 1.00 87.38 85 ILE A O 1
ATOM 663 N N . SER A 1 86 ? 11.556 -5.917 14.590 1.00 84.44 86 SER A N 1
ATOM 664 C CA . SER A 1 86 ? 12.210 -6.300 15.844 1.00 84.44 86 SER A CA 1
ATOM 665 C C . SER A 1 86 ? 12.140 -7.814 16.081 1.00 84.44 86 SER A C 1
ATOM 667 O O . SER A 1 86 ? 13.160 -8.439 16.369 1.00 84.44 86 SER A O 1
ATOM 669 N N . LYS A 1 87 ? 10.975 -8.439 15.855 1.00 83.25 87 LYS A N 1
ATOM 670 C CA . LYS A 1 87 ? 10.812 -9.901 15.959 1.00 83.25 87 LYS A CA 1
ATOM 671 C C . LYS A 1 87 ? 11.668 -10.670 14.950 1.00 83.25 87 LYS A C 1
ATOM 673 O O . LYS A 1 87 ? 12.263 -11.679 15.323 1.00 83.25 87 LYS A O 1
ATOM 678 N N . ILE A 1 88 ? 11.749 -10.199 13.704 1.00 80.62 88 ILE A N 1
ATOM 679 C CA . ILE A 1 88 ? 12.575 -10.821 12.657 1.00 80.62 88 ILE A CA 1
ATOM 680 C C . ILE A 1 88 ? 14.060 -10.752 13.041 1.00 80.62 88 ILE A C 1
ATOM 682 O O . ILE A 1 88 ? 14.755 -11.765 13.018 1.00 80.62 88 ILE A O 1
ATOM 686 N N . LEU A 1 89 ? 14.540 -9.575 13.454 1.00 80.88 89 LEU A N 1
ATOM 687 C CA . LEU A 1 89 ? 15.943 -9.359 13.827 1.00 80.88 89 LEU A CA 1
ATOM 688 C C . LEU A 1 89 ? 16.349 -10.116 15.099 1.00 80.88 89 LEU A C 1
ATOM 690 O O . LEU A 1 89 ? 17.501 -10.520 15.230 1.00 80.88 89 LEU A O 1
ATOM 694 N N . GLN A 1 90 ? 15.414 -10.340 16.022 1.00 77.38 90 GLN A N 1
ATOM 695 C CA . GLN A 1 90 ? 15.640 -11.127 17.239 1.00 77.38 90 GLN A CA 1
ATOM 696 C C . GLN A 1 90 ? 15.628 -12.649 16.995 1.00 77.38 90 GLN A C 1
ATOM 698 O O . GLN A 1 90 ? 15.733 -13.417 17.951 1.00 77.38 90 GLN A O 1
ATOM 703 N N . GLY A 1 91 ? 15.499 -13.107 15.742 1.00 66.00 91 GLY A N 1
ATOM 704 C CA . GLY A 1 91 ? 15.422 -14.533 15.414 1.00 66.00 91 GLY A CA 1
ATOM 705 C C . GLY A 1 91 ? 14.142 -15.190 15.936 1.00 66.00 91 GLY A C 1
ATOM 706 O O . GLY A 1 91 ? 14.154 -16.368 16.297 1.00 66.00 91 GLY A O 1
ATOM 707 N N . GLY A 1 92 ? 13.051 -14.420 16.036 1.00 58.19 92 GLY A N 1
ATOM 708 C CA . GLY A 1 92 ? 11.766 -14.902 16.519 1.00 58.19 92 GLY A CA 1
ATOM 709 C C . GLY A 1 92 ? 11.328 -16.130 15.730 1.00 58.19 92 GLY A C 1
ATOM 710 O O . GLY A 1 92 ? 11.171 -16.061 14.513 1.00 58.19 92 GLY A O 1
ATOM 711 N N . ARG A 1 93 ? 11.154 -17.259 16.432 1.00 59.56 93 ARG A N 1
ATOM 712 C CA . ARG A 1 93 ? 10.584 -18.490 15.871 1.00 59.56 93 ARG A CA 1
ATOM 713 C C . ARG A 1 93 ? 9.344 -18.132 15.053 1.00 59.56 93 ARG A C 1
ATOM 715 O O . ARG A 1 93 ? 8.438 -17.486 15.586 1.00 59.56 93 ARG A O 1
ATOM 722 N N . PHE A 1 94 ? 9.321 -18.572 13.796 1.00 55.06 94 PHE A N 1
ATOM 723 C CA . PHE A 1 94 ? 8.127 -18.547 12.962 1.00 55.06 94 PHE A CA 1
ATOM 724 C C . PHE A 1 94 ? 6.935 -19.100 13.758 1.00 55.06 94 PHE A C 1
ATOM 726 O O . PHE A 1 94 ? 7.109 -20.023 14.568 1.00 55.06 94 PHE A O 1
ATOM 733 N N . PRO A 1 95 ? 5.736 -18.516 13.613 1.00 58.16 95 PRO A N 1
ATOM 734 C CA . PRO A 1 95 ? 4.563 -19.042 14.286 1.00 58.16 95 PRO A CA 1
ATOM 735 C C . PRO A 1 95 ? 4.370 -20.522 13.912 1.00 58.16 95 PRO A C 1
ATOM 737 O O . PRO A 1 95 ? 4.577 -20.917 12.770 1.00 58.16 95 PRO A O 1
ATOM 740 N N . GLN A 1 96 ? 3.995 -21.357 14.890 1.00 54.50 96 GLN A N 1
ATOM 741 C CA . GLN A 1 96 ? 4.003 -22.831 14.785 1.00 54.50 96 GLN A CA 1
ATOM 742 C C . GLN A 1 96 ? 3.270 -23.409 13.560 1.00 54.50 96 GLN A C 1
ATOM 744 O O . GLN A 1 96 ? 3.568 -24.530 13.149 1.00 54.50 96 GLN A O 1
ATOM 749 N N . TRP A 1 97 ? 2.333 -22.666 12.967 1.00 62.75 97 TRP A N 1
ATOM 750 C CA . TRP A 1 97 ? 1.606 -23.090 11.771 1.00 62.75 97 TRP A CA 1
ATOM 751 C C . TRP A 1 97 ? 2.461 -23.087 10.490 1.00 62.75 97 TRP A C 1
ATOM 753 O O . TRP A 1 97 ? 2.102 -23.781 9.547 1.00 62.75 97 TRP A O 1
ATOM 763 N N . GLU A 1 98 ? 3.607 -22.397 10.464 1.00 55.91 98 GLU A N 1
ATOM 764 C CA . GLU A 1 98 ? 4.576 -22.441 9.351 1.00 55.91 98 GLU A CA 1
ATOM 765 C C . GLU A 1 98 ? 5.586 -23.598 9.477 1.00 55.91 98 GLU A C 1
ATOM 767 O O . GLU A 1 98 ? 6.333 -23.874 8.543 1.00 55.91 98 GLU A O 1
ATOM 772 N N . THR A 1 99 ? 5.612 -24.306 10.615 1.00 56.88 99 THR A N 1
ATOM 773 C CA . THR A 1 99 ? 6.530 -25.439 10.868 1.00 56.88 99 THR A CA 1
ATOM 774 C C . THR A 1 99 ? 5.886 -26.818 10.708 1.00 56.88 99 THR A C 1
ATOM 776 O O . THR A 1 99 ? 6.511 -27.826 11.026 1.00 56.88 99 THR A O 1
ATOM 779 N N . LEU A 1 100 ? 4.642 -26.878 10.229 1.00 48.75 100 LEU A N 1
ATOM 780 C CA . LEU A 1 100 ? 3.982 -28.131 9.868 1.00 48.75 100 LEU A CA 1
ATOM 781 C C . LEU A 1 100 ? 4.335 -28.482 8.414 1.00 48.75 100 LEU A C 1
ATOM 783 O O . LEU A 1 100 ? 3.554 -28.224 7.500 1.00 48.75 100 LEU A O 1
ATOM 787 N N . GLN A 1 101 ? 5.534 -29.034 8.218 1.00 45.34 101 GLN A N 1
ATOM 788 C CA . GLN A 1 101 ? 5.896 -29.830 7.040 1.00 45.34 101 GLN A CA 1
ATOM 789 C C . GLN A 1 101 ? 6.091 -31.286 7.453 1.00 45.34 101 GLN A C 1
ATOM 791 O O . GLN A 1 101 ? 6.680 -31.509 8.536 1.00 45.34 101 GLN A O 1
#

Mean predicted aligned error: 8.46 Å

Sequence (101 aa):
MSQQSIQPTIIDEAYMEQFSNDQLAFMAWDKSEFSLSVYLDPEESKCEGCTGDALFELITAVLASKVLIRRLAGVDPQSIRESAISKILQGGRFPQWETLQ

Organism: Pseudomonas veronii (NCBI:txid76761)

Foldseek 3Di:
DDPDPDDDDDQALVVLVVDDLVRLVCLLVVLQVQLCVQCVDPVSVPDDPSNVSSVVSNVNSVSSVQNNCCVVVVDGVVVVVVVVVVCVVVVNPDDVVVVPD

Radius of gyration: 18.36 Å; Cα contacts (8 Å, |Δi|>4): 74; chains: 1; bounding box: 32×62×38 Å